Protein AF-A0A529KZB2-F1 (afdb_monomer_lite)

Radius of gyration: 11.92 Å; chains: 1; bounding box: 32×22×29 Å

Sequence (52 aa):
MTGLASSIERRSGVSLWRQIADRILEGIANGDFAENAALPPEVALAERYGVN

Secondary structure (DSSP, 8-state):
---------TTSSS-HHHHHHHHHHHHHHHT-S-TTPPPPPHHHHHHHHT--

Foldseek 3Di:
DDPPPPQQDPPPPDDSVVSLVVVVVVCVVVCVDPPPDDDDDPVVSCVVNVPD

Structure (mmCIF, N/CA/C/O backbone):
data_AF-A0A529KZB2-F1
#
_entry.id   AF-A0A529KZB2-F1
#
loop_
_atom_site.group_PDB
_atom_site.id
_atom_site.type_symbol
_atom_site.label_atom_id
_atom_site.label_alt_id
_atom_site.label_comp_id
_atom_site.label_asym_id
_atom_site.label_entity_id
_atom_site.label_seq_id
_atom_site.pdbx_PDB_ins_code
_atom_site.Cartn_x
_atom_s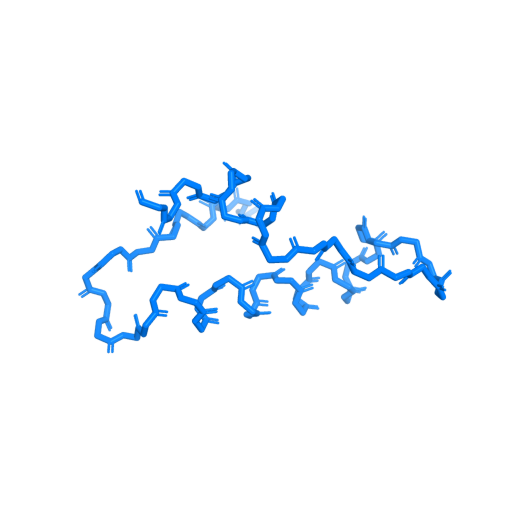ite.Cartn_y
_atom_site.Cartn_z
_atom_site.occupancy
_atom_site.B_iso_or_equiv
_atom_site.auth_seq_id
_atom_site.auth_comp_id
_atom_site.auth_asym_id
_atom_site.auth_atom_id
_atom_site.pdbx_PDB_model_num
ATOM 1 N N . MET A 1 1 ? -22.647 7.046 -7.073 1.00 38.66 1 MET A N 1
ATOM 2 C CA . MET A 1 1 ? -22.345 7.049 -5.625 1.00 38.66 1 MET A CA 1
ATOM 3 C C . MET A 1 1 ? -21.186 6.086 -5.418 1.00 38.66 1 MET A C 1
ATOM 5 O O . MET A 1 1 ? -21.353 4.955 -5.832 1.00 38.66 1 MET A O 1
ATOM 9 N N . THR A 1 2 ? -19.992 6.376 -4.908 1.00 39.44 2 THR A N 1
ATOM 10 C CA . THR A 1 2 ? -19.294 7.589 -4.462 1.00 39.44 2 THR A CA 1
ATOM 11 C C . THR A 1 2 ? -17.828 7.140 -4.375 1.00 39.44 2 THR A C 1
ATOM 13 O O . THR A 1 2 ? -17.516 6.288 -3.551 1.00 39.44 2 THR A O 1
ATOM 16 N N . GLY A 1 3 ? -16.937 7.624 -5.242 1.00 41.31 3 GLY A N 1
ATOM 17 C CA . GLY A 1 3 ? -15.508 7.307 -5.153 1.00 41.31 3 GLY A CA 1
ATOM 18 C C . GLY A 1 3 ? -14.842 8.240 -4.152 1.00 41.31 3 GLY A C 1
ATOM 19 O O . GLY A 1 3 ? -14.208 9.211 -4.553 1.00 41.31 3 GLY A O 1
ATOM 20 N N . LEU A 1 4 ? -15.051 8.013 -2.853 1.00 49.56 4 LEU A N 1
ATOM 21 C CA . LEU A 1 4 ? -14.270 8.713 -1.839 1.00 49.56 4 LEU A CA 1
ATOM 22 C C . LEU A 1 4 ? -12.854 8.157 -1.930 1.00 49.56 4 LEU A C 1
ATOM 24 O O . LEU A 1 4 ? -12.603 7.022 -1.537 1.00 49.56 4 LEU A O 1
ATOM 28 N N . ALA A 1 5 ? -11.937 8.952 -2.477 1.00 53.25 5 ALA A N 1
ATOM 29 C CA . ALA A 1 5 ? -10.515 8.737 -2.293 1.00 53.25 5 ALA A CA 1
ATOM 30 C C . ALA A 1 5 ? -10.253 8.746 -0.780 1.00 53.25 5 ALA A C 1
ATOM 32 O O . ALA A 1 5 ? -10.153 9.804 -0.162 1.00 53.25 5 ALA A O 1
ATOM 33 N N . SER A 1 6 ? -10.261 7.555 -0.181 1.00 59.16 6 SER A N 1
ATOM 34 C CA . SER A 1 6 ? -10.083 7.320 1.247 1.00 59.16 6 SER A CA 1
ATOM 35 C C . SER A 1 6 ? -8.699 7.811 1.652 1.00 59.16 6 SER A C 1
ATOM 37 O O . SER A 1 6 ? -7.682 7.152 1.437 1.00 59.16 6 SER A O 1
ATOM 39 N N . SER A 1 7 ? -8.674 9.043 2.156 1.00 65.94 7 SER A N 1
ATOM 40 C CA . SE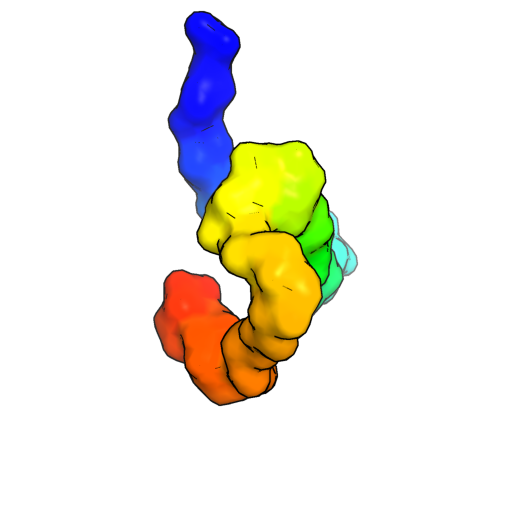R A 1 7 ? -7.498 9.674 2.734 1.00 65.94 7 SER A CA 1
ATOM 41 C C . SER A 1 7 ? -7.000 8.798 3.878 1.00 65.94 7 SER A C 1
ATOM 43 O O . SER A 1 7 ? -7.797 8.361 4.705 1.00 65.94 7 SER A O 1
ATOM 45 N N . ILE A 1 8 ? -5.699 8.513 3.911 1.00 70.00 8 ILE A N 1
ATOM 46 C CA . ILE A 1 8 ? -5.104 7.747 5.005 1.00 70.00 8 ILE A CA 1
ATOM 47 C C . ILE A 1 8 ? -5.299 8.528 6.315 1.00 70.00 8 ILE A C 1
ATOM 49 O O . ILE A 1 8 ? -4.816 9.655 6.466 1.00 70.00 8 ILE A O 1
ATOM 53 N N . GLU A 1 9 ? -5.998 7.929 7.278 1.00 75.31 9 GLU A N 1
ATOM 54 C CA . GLU A 1 9 ? -6.385 8.581 8.523 1.00 75.31 9 GLU A CA 1
ATOM 55 C C . GLU A 1 9 ? -5.322 8.406 9.609 1.00 75.31 9 GLU A C 1
ATOM 57 O O . GLU A 1 9 ? -5.195 7.364 10.247 1.00 75.31 9 GLU A O 1
ATOM 62 N N . ARG A 1 10 ? -4.583 9.475 9.913 1.00 67.56 10 ARG A N 1
ATOM 63 C CA . ARG A 1 10 ? -3.502 9.435 10.917 1.00 67.56 10 ARG A CA 1
ATOM 64 C C . ARG A 1 10 ? -3.968 9.241 12.370 1.00 67.56 10 ARG A C 1
ATOM 66 O O . ARG A 1 10 ? -3.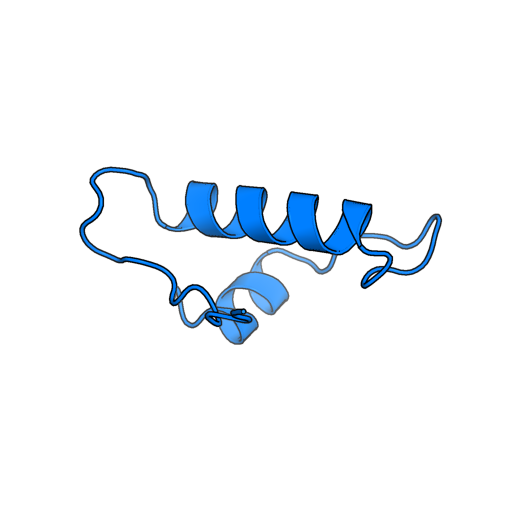129 9.024 13.236 1.00 67.56 10 ARG A O 1
ATOM 73 N N . ARG A 1 11 ? -5.273 9.342 12.667 1.00 67.38 11 ARG A N 1
ATOM 74 C CA . ARG A 1 11 ? -5.826 9.267 14.039 1.00 67.38 11 ARG A CA 1
ATOM 75 C C . ARG A 1 11 ? -6.892 8.184 14.251 1.00 67.38 11 ARG A C 1
ATOM 77 O O . ARG A 1 11 ? -7.625 8.265 15.230 1.00 67.38 11 ARG A O 1
ATOM 84 N N . SER A 1 12 ? -6.983 7.174 13.386 1.00 66.19 12 SER A N 1
ATOM 85 C CA . SER A 1 12 ? -8.036 6.146 13.495 1.00 66.19 12 SER A CA 1
ATOM 86 C C . SER A 1 12 ? -7.747 5.038 14.524 1.00 66.19 12 SER A C 1
ATOM 88 O O . SER A 1 12 ? -8.511 4.086 14.643 1.00 66.19 12 SER A O 1
ATOM 90 N N . GLY A 1 13 ? -6.642 5.122 15.279 1.00 68.81 13 GLY A N 1
ATOM 91 C CA . GLY A 1 13 ? -6.198 4.067 16.207 1.00 68.81 13 GLY A CA 1
ATOM 92 C C . GLY A 1 13 ? -5.612 2.830 15.511 1.00 68.81 13 GLY A C 1
ATOM 93 O O . GLY A 1 13 ? -4.932 2.027 16.145 1.00 68.81 13 GLY A O 1
ATOM 94 N N . VAL A 1 14 ? -5.808 2.710 14.197 1.00 74.12 14 VAL A N 1
ATOM 95 C CA . VAL A 1 14 ? -5.168 1.727 13.326 1.00 74.12 14 VAL A CA 1
ATOM 96 C C . VAL A 1 14 ? -3.852 2.307 12.814 1.00 74.12 14 VAL A C 1
ATOM 98 O O . VAL A 1 14 ? -3.802 3.463 12.386 1.00 74.12 14 VAL A O 1
ATOM 101 N N . SER A 1 15 ? -2.775 1.515 12.847 1.00 85.62 15 SER A N 1
ATOM 10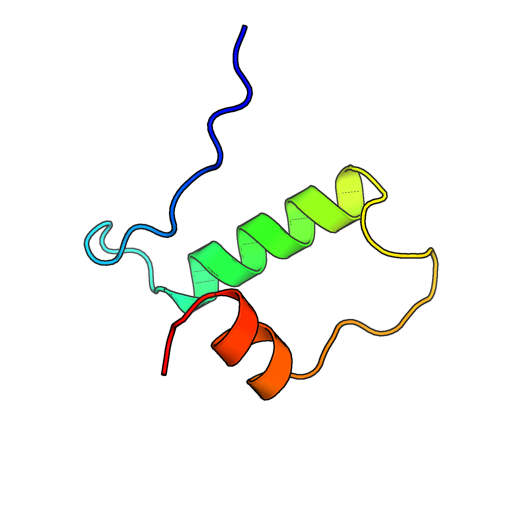2 C CA . SER A 1 15 ? -1.473 1.984 12.371 1.00 85.62 15 SER A CA 1
ATOM 103 C C . SER A 1 15 ? -1.556 2.433 10.911 1.00 85.62 15 SER A C 1
ATOM 105 O O . SER A 1 15 ? -2.268 1.853 10.088 1.00 85.62 15 SER A O 1
ATOM 107 N N . LEU A 1 16 ? -0.801 3.478 10.588 1.00 83.00 16 LEU A N 1
ATOM 108 C CA . LEU A 1 16 ? -0.753 4.067 9.253 1.00 83.00 16 LEU A CA 1
ATOM 109 C C . LEU A 1 16 ? -0.403 3.020 8.180 1.00 83.00 16 LEU A C 1
ATOM 111 O O . LEU A 1 16 ? -1.014 2.965 7.117 1.00 83.00 16 LEU A O 1
ATOM 115 N N . TRP A 1 17 ? 0.510 2.111 8.525 1.00 84.81 17 TRP A N 1
ATOM 116 C CA . TRP A 1 17 ? 0.912 0.976 7.699 1.00 84.81 17 TRP A CA 1
ATOM 117 C C . TRP A 1 17 ? -0.196 -0.049 7.460 1.00 84.81 17 TRP A C 1
ATOM 119 O O . TRP A 1 17 ? -0.277 -0.611 6.370 1.00 84.81 17 TRP A O 1
ATOM 129 N N . ARG A 1 18 ? -1.081 -0.283 8.436 1.00 86.31 18 ARG A N 1
ATOM 130 C CA . ARG A 1 18 ? -2.211 -1.203 8.255 1.00 86.31 18 ARG A CA 1
ATOM 131 C C . ARG A 1 18 ? -3.203 -0.649 7.230 1.00 86.31 18 ARG A C 1
ATOM 133 O O . ARG A 1 18 ? -3.638 -1.396 6.366 1.00 86.31 18 ARG A O 1
ATOM 140 N N . GLN A 1 19 ? -3.456 0.659 7.261 1.00 86.50 19 GLN A N 1
ATOM 141 C CA . GLN A 1 19 ? -4.313 1.332 6.277 1.00 86.50 19 GLN A CA 1
ATOM 142 C C . GLN A 1 19 ? -3.709 1.298 4.865 1.00 86.50 19 GLN A C 1
ATOM 144 O O . GLN A 1 19 ? -4.426 1.092 3.888 1.00 86.50 19 GLN A O 1
ATOM 149 N N . ILE A 1 20 ? -2.383 1.446 4.752 1.00 86.94 20 ILE A N 1
ATOM 150 C CA . ILE A 1 20 ? -1.665 1.270 3.481 1.00 86.94 20 ILE A CA 1
ATOM 151 C C . ILE A 1 20 ? -1.837 -0.156 2.953 1.00 86.94 20 ILE A C 1
ATOM 153 O O . ILE A 1 20 ? -2.133 -0.335 1.773 1.00 86.94 20 ILE A O 1
ATOM 157 N N . ALA A 1 21 ? -1.674 -1.164 3.814 1.00 87.19 21 ALA A N 1
ATOM 158 C CA . ALA A 1 21 ? -1.823 -2.564 3.428 1.00 87.19 21 ALA A CA 1
ATOM 159 C C . ALA A 1 21 ? -3.242 -2.873 2.927 1.00 87.19 21 ALA A C 1
ATOM 161 O O . ALA A 1 21 ? -3.393 -3.506 1.884 1.00 87.19 21 ALA A O 1
ATOM 162 N N . ASP A 1 22 ? -4.270 -2.378 3.618 1.00 88.81 22 ASP A N 1
ATOM 163 C CA . ASP A 1 22 ? -5.663 -2.592 3.217 1.00 88.81 22 ASP A CA 1
ATOM 164 C C . ASP A 1 22 ? -5.957 -1.931 1.858 1.00 88.81 22 ASP A C 1
ATOM 166 O O . ASP A 1 22 ? -6.545 -2.552 0.975 1.00 88.81 22 ASP A O 1
ATOM 170 N N . ARG A 1 23 ? -5.426 -0.726 1.617 1.00 85.81 23 ARG A N 1
ATOM 171 C CA . ARG A 1 23 ? -5.560 -0.039 0.323 1.00 85.81 23 ARG A CA 1
ATOM 172 C C . ARG A 1 23 ? -4.821 -0.745 -0.818 1.00 85.81 23 ARG A C 1
ATOM 174 O O . ARG A 1 23 ? -5.282 -0.730 -1.957 1.00 85.81 23 ARG A O 1
ATOM 181 N N . ILE A 1 24 ? -3.674 -1.364 -0.533 1.00 86.00 24 ILE A N 1
ATOM 182 C CA . ILE A 1 24 ? -2.954 -2.192 -1.509 1.00 86.00 24 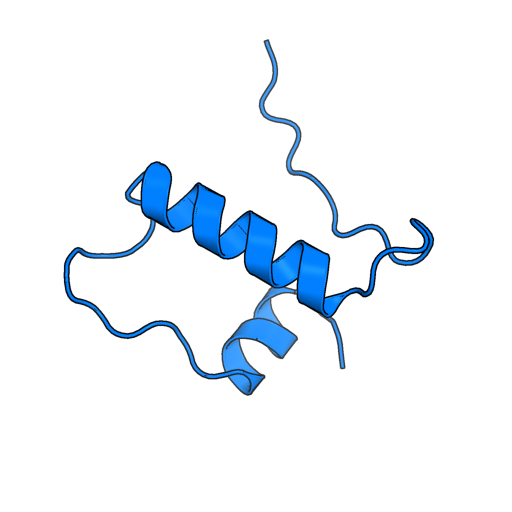ILE A CA 1
ATOM 183 C C . ILE A 1 24 ? -3.787 -3.425 -1.872 1.00 86.00 24 ILE A C 1
ATOM 185 O O . ILE A 1 24 ? -3.913 -3.735 -3.053 1.00 86.00 24 ILE A O 1
ATOM 189 N N . LEU A 1 25 ? -4.379 -4.099 -0.882 1.00 87.00 25 LEU A N 1
ATOM 190 C CA . LEU A 1 25 ? -5.240 -5.263 -1.106 1.00 87.00 25 LEU A CA 1
ATOM 191 C C . LEU A 1 25 ? -6.463 -4.912 -1.964 1.00 87.00 25 LEU A C 1
ATOM 193 O O . LEU A 1 25 ? -6.779 -5.648 -2.897 1.00 87.00 25 LEU A O 1
ATOM 197 N N . GLU A 1 26 ? -7.103 -3.770 -1.703 1.00 88.75 26 GLU A N 1
ATOM 198 C CA . GLU A 1 26 ? -8.195 -3.255 -2.540 1.00 88.75 26 GLU A CA 1
ATOM 199 C C . GLU A 1 26 ? -7.737 -2.988 -3.979 1.00 88.75 26 GLU A C 1
ATOM 201 O O . GLU A 1 26 ? -8.403 -3.408 -4.923 1.00 88.75 26 GLU A O 1
ATOM 206 N N . GLY A 1 27 ? -6.579 -2.348 -4.170 1.00 85.56 27 GLY A N 1
ATOM 207 C CA . GLY A 1 27 ? -6.035 -2.096 -5.507 1.00 85.56 27 GLY A CA 1
ATOM 208 C C . GLY A 1 27 ? -5.707 -3.384 -6.269 1.00 85.56 27 GLY A C 1
ATOM 209 O O . GLY A 1 27 ? -5.934 -3.463 -7.473 1.00 85.56 27 GLY A O 1
ATOM 210 N N . ILE A 1 28 ? -5.228 -4.427 -5.581 1.00 85.56 28 ILE A N 1
ATOM 211 C CA . ILE A 1 28 ? -5.005 -5.746 -6.196 1.00 85.56 28 ILE A CA 1
ATOM 212 C C . ILE A 1 28 ? -6.340 -6.342 -6.648 1.00 85.56 28 ILE A C 1
ATOM 214 O O . ILE A 1 28 ? -6.446 -6.801 -7.782 1.00 85.56 28 ILE A O 1
ATOM 218 N N . ALA A 1 29 ? -7.368 -6.295 -5.797 1.00 85.56 29 ALA A N 1
ATOM 219 C CA . ALA A 1 29 ? -8.699 -6.798 -6.134 1.00 85.56 29 ALA A CA 1
ATOM 220 C C . ALA A 1 29 ? -9.350 -6.035 -7.305 1.00 85.56 29 ALA A C 1
ATOM 222 O O . ALA A 1 29 ? -10.084 -6.633 -8.089 1.00 85.56 29 ALA A O 1
ATOM 223 N N . ASN A 1 30 ? -9.054 -4.740 -7.448 1.00 85.69 30 ASN A N 1
ATOM 224 C CA . ASN A 1 30 ? -9.550 -3.896 -8.539 1.00 85.69 30 ASN A CA 1
ATOM 225 C C . ASN A 1 30 ? -8.754 -4.040 -9.850 1.00 85.69 30 ASN A C 1
ATOM 227 O O . ASN A 1 30 ? -9.194 -3.531 -10.879 1.00 85.69 30 ASN A O 1
ATOM 231 N N . GLY A 1 31 ? -7.603 -4.723 -9.830 1.00 83.88 31 GLY A N 1
ATOM 232 C CA . GLY A 1 31 ? -6.718 -4.852 -10.991 1.00 83.88 31 GLY A CA 1
ATOM 233 C C . GLY A 1 31 ? -5.817 -3.636 -11.240 1.00 83.88 31 GLY A C 1
ATOM 234 O O . GLY A 1 31 ? -5.272 -3.495 -12.332 1.00 83.88 31 GLY A O 1
ATOM 235 N N . ASP A 1 32 ? -5.626 -2.766 -10.241 1.00 81.38 32 ASP A N 1
ATOM 236 C CA . ASP A 1 32 ? -4.718 -1.608 -10.324 1.00 81.38 32 ASP A CA 1
ATOM 237 C C . ASP A 1 32 ? -3.236 -2.028 -10.362 1.00 81.38 32 ASP A C 1
ATOM 239 O O . ASP A 1 32 ? -2.360 -1.250 -10.751 1.00 81.38 32 ASP A O 1
ATOM 243 N N . PHE A 1 33 ? -2.943 -3.262 -9.946 1.00 81.38 33 PHE A N 1
ATOM 244 C CA . PHE A 1 33 ? -1.622 -3.872 -10.035 1.00 81.38 33 PHE A CA 1
ATOM 245 C C . PHE A 1 33 ? -1.620 -4.941 -11.125 1.00 81.38 33 PHE A C 1
ATOM 247 O O . PHE A 1 33 ? -2.548 -5.740 -11.226 1.00 81.38 33 PHE A O 1
ATOM 254 N N . ALA A 1 34 ? -0.554 -4.969 -11.928 1.00 77.12 34 ALA A N 1
ATOM 255 C CA . ALA A 1 34 ? -0.392 -5.986 -12.957 1.00 77.12 34 ALA A CA 1
ATOM 256 C C . ALA A 1 34 ? -0.349 -7.392 -12.335 1.00 77.12 34 ALA A C 1
ATOM 258 O O . ALA A 1 34 ? 0.340 -7.623 -11.337 1.00 77.12 34 ALA A O 1
ATOM 259 N N . GLU A 1 35 ? -1.063 -8.338 -12.948 1.00 73.06 35 GLU A N 1
ATOM 260 C CA . GLU A 1 35 ? -1.034 -9.742 -12.537 1.00 73.06 35 GLU A CA 1
ATOM 261 C C . GLU A 1 35 ? 0.404 -10.275 -12.542 1.00 73.06 35 GLU A C 1
ATOM 263 O O . GLU A 1 35 ? 1.162 -10.067 -13.490 1.00 73.06 35 GLU A O 1
ATOM 268 N N . ASN A 1 36 ? 0.779 -10.973 -11.466 1.00 75.88 36 ASN A N 1
ATOM 269 C CA . ASN A 1 36 ? 2.122 -11.517 -11.231 1.00 75.88 36 ASN A CA 1
ATOM 270 C C . ASN A 1 36 ? 3.258 -10.478 -11.135 1.00 75.88 36 ASN A C 1
ATOM 272 O O . ASN A 1 36 ? 4.429 -10.861 -11.114 1.00 75.88 36 ASN A O 1
ATOM 276 N N . ALA A 1 37 ? 2.954 -9.180 -11.045 1.00 78.50 37 ALA A N 1
ATOM 277 C CA . ALA A 1 37 ? 3.965 -8.168 -10.773 1.00 78.50 37 ALA A CA 1
ATOM 278 C C . ALA A 1 37 ? 4.294 -8.093 -9.277 1.00 78.50 37 ALA A C 1
ATOM 280 O O . ALA A 1 37 ? 3.432 -8.247 -8.410 1.00 78.50 37 ALA A O 1
ATOM 281 N N . ALA A 1 38 ? 5.561 -7.820 -8.971 1.00 79.38 38 ALA A N 1
ATOM 282 C CA . ALA A 1 38 ? 5.981 -7.545 -7.606 1.00 79.38 38 ALA A CA 1
ATOM 283 C C . ALA A 1 38 ? 5.371 -6.224 -7.114 1.00 79.3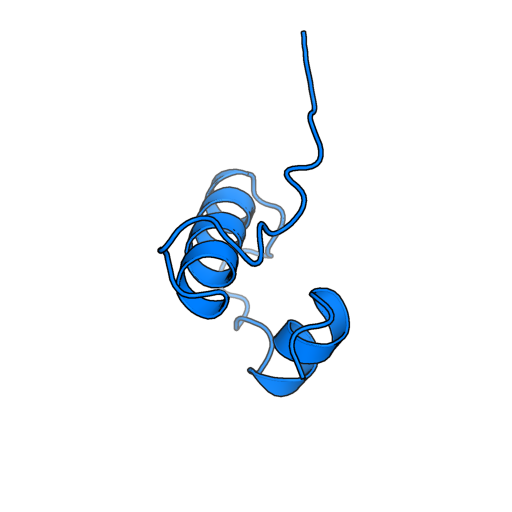8 38 ALA A C 1
ATOM 285 O O . ALA A 1 38 ? 5.321 -5.231 -7.846 1.00 79.38 38 ALA A O 1
ATOM 286 N N . LEU A 1 39 ? 4.946 -6.207 -5.850 1.00 81.31 39 LEU A N 1
ATOM 287 C CA . LEU A 1 39 ? 4.536 -4.976 -5.185 1.00 81.31 39 LEU A CA 1
ATOM 288 C C . LEU A 1 39 ? 5.714 -3.990 -5.093 1.00 81.31 39 LEU A C 1
ATOM 290 O O . LEU A 1 39 ? 6.867 -4.418 -4.979 1.00 81.31 39 LEU A O 1
ATOM 294 N N . PRO A 1 40 ? 5.444 -2.671 -5.109 1.00 82.12 40 PRO A N 1
ATOM 295 C CA . PRO A 1 40 ? 6.478 -1.671 -4.896 1.00 82.12 40 PRO A CA 1
ATOM 296 C C . PRO A 1 40 ? 7.164 -1.858 -3.530 1.00 82.12 40 PRO A C 1
ATOM 298 O O . PRO A 1 40 ? 6.501 -2.248 -2.566 1.00 82.12 40 PRO A O 1
ATOM 301 N N . PRO A 1 41 ? 8.465 -1.544 -3.416 1.00 85.31 41 PRO A N 1
ATOM 302 C CA . PRO A 1 41 ? 9.181 -1.593 -2.145 1.00 85.31 41 PRO A CA 1
ATOM 303 C C . PRO A 1 41 ? 8.616 -0.586 -1.132 1.00 85.31 41 PRO A C 1
ATOM 305 O O . PRO A 1 41 ? 8.017 0.424 -1.506 1.00 85.31 41 PRO A O 1
ATOM 308 N N . GLU A 1 42 ? 8.871 -0.833 0.155 1.00 81.44 42 GLU A N 1
ATOM 309 C CA . GLU A 1 42 ? 8.358 -0.033 1.280 1.00 81.44 42 GLU A CA 1
ATOM 310 C C . GLU A 1 42 ? 8.618 1.471 1.118 1.00 81.44 42 GLU A C 1
ATOM 312 O O . GLU A 1 42 ? 7.716 2.273 1.335 1.00 81.44 42 GLU A O 1
ATOM 317 N N . VAL A 1 43 ? 9.807 1.860 0.648 1.00 82.81 43 VAL A N 1
ATOM 318 C CA . VAL A 1 43 ? 10.176 3.270 0.418 1.00 82.81 43 VAL A CA 1
ATOM 319 C C . VAL A 1 43 ? 9.281 3.931 -0.637 1.00 82.81 43 VAL A C 1
ATOM 321 O O . VAL A 1 43 ? 8.799 5.041 -0.433 1.00 82.81 43 VAL A O 1
ATOM 324 N N . ALA A 1 44 ? 8.987 3.231 -1.736 1.00 84.88 44 ALA A N 1
ATOM 325 C CA . ALA A 1 44 ? 8.116 3.748 -2.792 1.00 84.88 44 ALA A CA 1
ATOM 326 C C . ALA A 1 44 ? 6.656 3.862 -2.323 1.00 84.88 44 ALA A C 1
ATOM 328 O O . ALA A 1 44 ? 5.923 4.760 -2.743 1.00 84.88 44 ALA A O 1
ATOM 329 N N . LEU A 1 45 ? 6.223 2.961 -1.435 1.00 83.94 45 LEU A N 1
ATOM 330 C CA . LEU A 1 45 ? 4.921 3.059 -0.779 1.00 83.94 45 LEU A CA 1
ATOM 331 C C . LEU A 1 45 ? 4.900 4.238 0.204 1.00 83.94 45 LEU A C 1
ATOM 333 O O . LEU A 1 45 ? 3.932 4.996 0.220 1.00 83.94 45 LEU A O 1
ATOM 337 N N . ALA A 1 46 ? 5.978 4.444 0.963 1.00 83.12 46 ALA A N 1
ATOM 338 C CA . ALA A 1 46 ? 6.087 5.528 1.929 1.00 83.12 46 ALA A CA 1
ATOM 339 C C . ALA A 1 46 ? 5.996 6.912 1.272 1.00 83.12 46 ALA A C 1
ATOM 341 O O . ALA A 1 46 ? 5.266 7.776 1.760 1.00 83.12 46 ALA A O 1
ATOM 342 N N . GLU A 1 47 ? 6.673 7.102 0.137 1.00 85.50 47 GLU A N 1
ATOM 343 C CA . GLU A 1 47 ? 6.584 8.321 -0.674 1.00 85.50 47 GLU A CA 1
ATOM 344 C C . GLU A 1 47 ? 5.183 8.520 -1.262 1.00 85.50 47 GLU A C 1
ATOM 346 O O . GLU A 1 47 ? 4.618 9.608 -1.159 1.00 85.50 47 GLU A O 1
ATOM 351 N N . ARG A 1 48 ? 4.581 7.462 -1.826 1.00 83.06 48 ARG A N 1
ATOM 352 C CA . ARG A 1 48 ? 3.230 7.511 -2.414 1.00 83.06 48 ARG A CA 1
ATOM 353 C C . ARG A 1 48 ? 2.164 7.915 -1.394 1.00 83.06 48 ARG A C 1
ATOM 355 O O . ARG A 1 48 ? 1.216 8.612 -1.750 1.00 83.06 48 ARG A O 1
ATOM 362 N N . TYR A 1 49 ? 2.302 7.458 -0.151 1.00 82.56 49 TYR A N 1
ATOM 363 C CA . TYR A 1 49 ? 1.325 7.698 0.912 1.00 82.56 49 TYR A CA 1
ATOM 364 C C . TYR A 1 49 ? 1.714 8.826 1.882 1.00 82.56 49 TYR A C 1
ATOM 366 O O . TYR A 1 49 ? 0.893 9.213 2.714 1.00 82.56 49 TYR A O 1
ATOM 374 N N . GLY A 1 50 ? 2.923 9.386 1.770 1.00 81.75 50 GLY A N 1
ATOM 375 C CA . GLY A 1 50 ? 3.406 10.487 2.610 1.00 81.75 50 GLY A CA 1
ATOM 376 C C . GLY A 1 50 ? 3.478 10.120 4.096 1.00 81.75 50 GLY A C 1
ATOM 377 O O . GLY A 1 50 ? 2.914 10.832 4.936 1.00 81.75 50 GLY A O 1
ATOM 378 N N . VAL A 1 51 ? 4.098 8.975 4.404 1.00 74.38 51 VAL A N 1
ATOM 379 C CA . VAL A 1 51 ? 4.097 8.352 5.745 1.00 74.38 51 VAL A CA 1
ATOM 380 C C . VAL A 1 51 ? 5.462 8.299 6.449 1.00 74.38 51 VAL A C 1
ATOM 382 O O . VAL A 1 51 ? 5.586 7.598 7.449 1.00 74.38 51 VAL A O 1
ATOM 385 N N . ASN A 1 52 ? 6.454 9.052 5.964 1.00 65.12 52 ASN A N 1
ATOM 386 C CA . ASN A 1 52 ? 7.794 9.171 6.561 1.00 65.12 52 ASN A CA 1
ATOM 387 C C . ASN A 1 52 ? 7.909 10.392 7.487 1.00 65.12 52 ASN A C 1
ATOM 389 O O . ASN A 1 52 ? 7.307 11.435 7.138 1.00 65.12 52 ASN A O 1
#

pLDDT: mean 76.61, std 12.75, range [38.66, 88.81]